Protein AF-A0A529M5C6-F1 (afdb_monomer_lite)

pLDDT: mean 85.35, std 12.16, range [55.44, 97.5]

Sequence (38 aa):
RQRAWLAPADAAMLIDEPDLSTLVKTLKLPQPLQVDQA

Foldseek 3Di:
DDDDDDQLLVVLVVDPDVVVSVCSNPDDDPDPPPPPDD

Structure (mmCIF, N/CA/C/O backbone):
data_AF-A0A529M5C6-F1
#
_entry.id   AF-A0A529M5C6-F1
#
loop_
_atom_site.group_PDB
_atom_site.id
_atom_site.type_symbol
_atom_site.label_atom_id
_atom_site.label_alt_id
_atom_site.label_comp_id
_atom_site.label_asym_id
_atom_site.label_entity_id
_atom_site.label_seq_id
_atom_site.pdbx_PDB_ins_code
_atom_site.Cartn_x
_atom_site.Cartn_y
_atom_site.Cartn_z
_atom_site.occupancy
_atom_site.B_iso_or_equiv
_atom_site.auth_seq_id
_atom_site.auth_comp_id
_atom_site.auth_asym_id
_atom_site.auth_atom_id
_atom_site.pdbx_PDB_model_num
ATOM 1 N N . ARG A 1 1 ? 13.392 16.859 -18.773 1.00 70.31 1 ARG A N 1
ATOM 2 C CA . ARG A 1 1 ? 13.062 15.458 -18.409 1.00 70.31 1 ARG A CA 1
ATOM 3 C C . ARG A 1 1 ? 11.971 15.491 -17.342 1.00 70.31 1 ARG A C 1
ATOM 5 O O . ARG A 1 1 ? 12.280 15.826 -16.208 1.00 70.31 1 ARG A O 1
ATOM 12 N N . GLN A 1 2 ? 10.710 15.239 -17.699 1.00 73.69 2 GLN A N 1
ATOM 13 C CA . GLN A 1 2 ? 9.632 15.104 -16.712 1.00 73.69 2 GLN A CA 1
ATOM 14 C C . GLN A 1 2 ? 9.741 13.720 -16.062 1.00 73.69 2 GLN A C 1
ATOM 16 O O . GLN A 1 2 ? 9.932 12.725 -16.760 1.00 73.69 2 GLN A O 1
ATOM 21 N N . ARG A 1 3 ? 9.701 13.657 -14.730 1.00 78.31 3 ARG A N 1
ATOM 22 C CA . ARG A 1 3 ? 9.612 12.386 -14.005 1.00 78.31 3 ARG A CA 1
ATOM 23 C C . ARG A 1 3 ? 8.130 12.072 -13.865 1.00 78.31 3 ARG A C 1
ATOM 25 O O . ARG A 1 3 ? 7.429 12.826 -13.202 1.00 78.31 3 ARG A O 1
ATOM 32 N N . ALA A 1 4 ? 7.673 10.992 -14.488 1.00 79.81 4 ALA A N 1
ATOM 33 C CA . ALA A 1 4 ? 6.367 10.431 -14.178 1.00 79.81 4 ALA A CA 1
ATOM 34 C C . ALA A 1 4 ? 6.457 9.788 -12.790 1.00 79.81 4 ALA A C 1
ATOM 36 O O . ALA A 1 4 ? 7.344 8.971 -12.543 1.00 79.81 4 ALA A O 1
ATOM 37 N N . TRP A 1 5 ? 5.610 10.230 -11.868 1.00 85.75 5 TRP A N 1
ATOM 38 C CA . TRP A 1 5 ? 5.491 9.635 -10.540 1.00 85.75 5 TRP A CA 1
ATOM 39 C C . TRP A 1 5 ? 4.349 8.620 -10.576 1.00 85.75 5 TRP A C 1
ATOM 41 O O . TRP A 1 5 ? 3.362 8.832 -11.280 1.00 85.75 5 TRP A O 1
ATOM 51 N N . LEU A 1 6 ? 4.504 7.516 -9.847 1.00 89.19 6 LEU A N 1
ATOM 52 C CA . LEU A 1 6 ? 3.458 6.505 -9.705 1.00 89.19 6 LEU A CA 1
ATOM 53 C C . LEU A 1 6 ? 2.345 7.018 -8.791 1.00 89.19 6 LEU A C 1
ATOM 55 O O . LEU A 1 6 ? 2.599 7.806 -7.874 1.00 89.19 6 LEU A O 1
ATOM 59 N N . ALA A 1 7 ? 1.121 6.540 -9.013 1.00 89.88 7 ALA A N 1
ATOM 60 C CA . ALA A 1 7 ? 0.053 6.748 -8.049 1.00 89.88 7 ALA A CA 1
ATOM 61 C C . ALA A 1 7 ? 0.386 6.005 -6.736 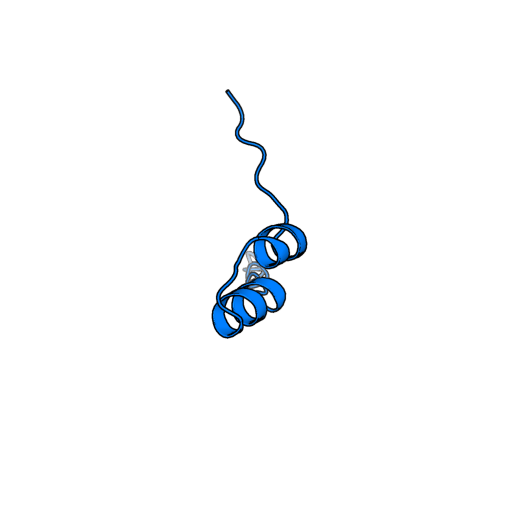1.00 89.88 7 ALA A C 1
ATOM 63 O O . ALA A 1 7 ? 1.054 4.969 -6.776 1.00 89.88 7 ALA A O 1
A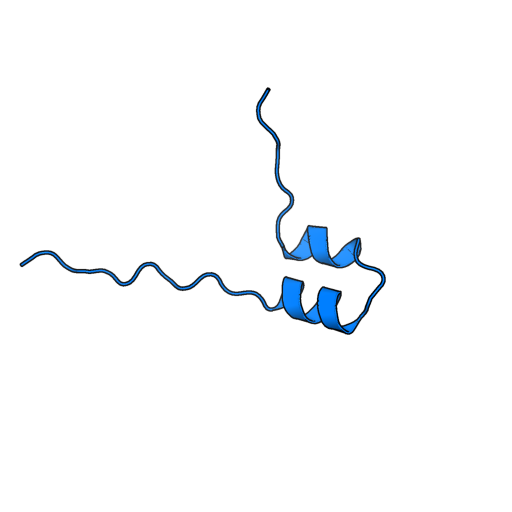TOM 64 N N . PRO A 1 8 ? -0.087 6.480 -5.567 1.00 91.38 8 PRO A N 1
ATOM 65 C CA . PRO A 1 8 ? 0.208 5.839 -4.281 1.00 91.38 8 PRO A CA 1
ATOM 66 C C . PRO A 1 8 ? -0.174 4.352 -4.225 1.00 91.38 8 PRO A C 1
ATOM 68 O O . PRO A 1 8 ? 0.560 3.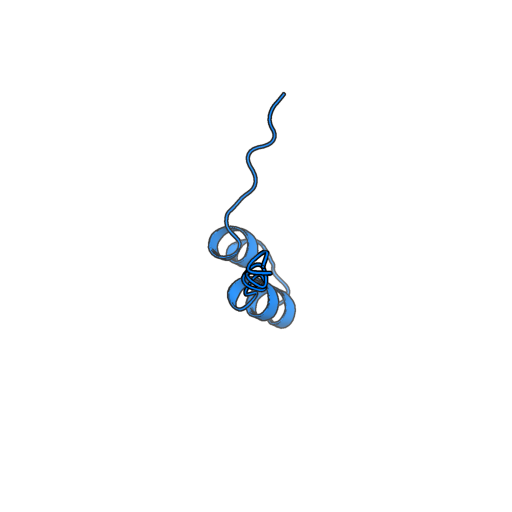548 -3.657 1.00 91.38 8 PRO A O 1
ATOM 71 N N . ALA A 1 9 ? -1.286 3.973 -4.864 1.00 91.75 9 ALA A N 1
ATOM 72 C CA . ALA A 1 9 ? -1.724 2.581 -4.944 1.00 91.75 9 ALA A CA 1
ATOM 73 C C . ALA A 1 9 ? -0.702 1.691 -5.673 1.00 91.75 9 ALA A C 1
ATOM 75 O O . ALA A 1 9 ? -0.354 0.623 -5.170 1.00 91.75 9 ALA A O 1
ATOM 76 N N . ASP A 1 10 ? -0.179 2.167 -6.805 1.00 94.25 10 ASP A N 1
ATOM 77 C CA . ASP A 1 10 ? 0.811 1.443 -7.606 1.00 94.25 10 ASP A CA 1
ATOM 78 C C . ASP A 1 10 ? 2.165 1.394 -6.892 1.00 94.25 10 ASP A C 1
ATOM 80 O O . ASP A 1 10 ? 2.818 0.354 -6.846 1.00 94.25 10 ASP A O 1
ATOM 84 N N . ALA A 1 11 ? 2.575 2.507 -6.279 1.00 93.25 11 ALA A N 1
ATOM 85 C CA . ALA A 1 11 ? 3.818 2.579 -5.520 1.00 93.25 11 ALA A CA 1
ATOM 86 C C . ALA A 1 11 ? 3.826 1.586 -4.347 1.00 93.25 11 ALA A C 1
ATOM 88 O O . ALA A 1 11 ? 4.834 0.929 -4.104 1.00 93.25 11 ALA A O 1
ATOM 89 N N . ALA A 1 12 ? 2.700 1.424 -3.651 1.00 95.06 12 ALA A N 1
ATOM 90 C CA . ALA A 1 12 ? 2.602 0.523 -2.510 1.00 95.06 12 ALA A CA 1
ATOM 91 C C . ALA A 1 12 ? 2.698 -0.967 -2.865 1.00 95.06 12 ALA A C 1
ATOM 93 O O . ALA A 1 12 ? 3.012 -1.772 -1.988 1.00 95.06 12 ALA A O 1
ATOM 94 N N . MET A 1 13 ? 2.434 -1.356 -4.117 1.00 95.44 13 MET A N 1
ATOM 95 C CA . MET A 1 13 ? 2.660 -2.732 -4.578 1.00 95.44 13 MET A CA 1
ATOM 96 C C . MET A 1 13 ? 4.149 -3.078 -4.680 1.00 95.44 13 MET A C 1
ATOM 98 O O . MET A 1 13 ? 4.493 -4.253 -4.713 1.00 95.44 13 MET A O 1
ATOM 102 N N . LEU A 1 14 ? 5.016 -2.064 -4.737 1.00 96.06 14 LEU A N 1
ATOM 103 C CA . LEU A 1 14 ? 6.466 -2.213 -4.864 1.00 96.06 14 LEU A CA 1
ATOM 104 C C . LEU A 1 14 ? 7.190 -2.129 -3.511 1.00 96.06 14 LEU A C 1
ATOM 106 O O . LEU A 1 14 ? 8.418 -2.121 -3.480 1.00 96.06 14 LEU A O 1
ATOM 110 N N . ILE A 1 15 ? 6.446 -2.005 -2.408 1.00 95.50 15 ILE A N 1
ATOM 111 C CA . ILE A 1 15 ? 6.993 -1.922 -1.054 1.00 95.50 15 ILE A CA 1
ATOM 112 C C . ILE A 1 15 ? 6.858 -3.295 -0.402 1.00 95.50 15 ILE A C 1
ATOM 114 O O . ILE A 1 15 ? 5.743 -3.764 -0.179 1.00 95.50 15 ILE A O 1
ATOM 118 N N . ASP A 1 16 ? 7.994 -3.902 -0.068 1.00 97.06 16 ASP A N 1
ATOM 119 C CA . ASP A 1 16 ? 8.041 -5.214 0.588 1.00 97.06 16 ASP A CA 1
ATOM 120 C C . ASP A 1 16 ? 7.648 -5.153 2.073 1.00 97.06 16 ASP A C 1
ATOM 122 O O . ASP A 1 16 ? 7.198 -6.143 2.646 1.00 97.06 16 ASP A O 1
ATOM 126 N N . GLU A 1 17 ? 7.812 -3.991 2.710 1.00 97.50 17 GLU A N 1
ATOM 127 C CA . GLU A 1 17 ? 7.453 -3.794 4.113 1.00 97.50 17 GLU A CA 1
ATOM 128 C C . GLU A 1 17 ? 5.927 -3.574 4.244 1.00 97.50 17 GLU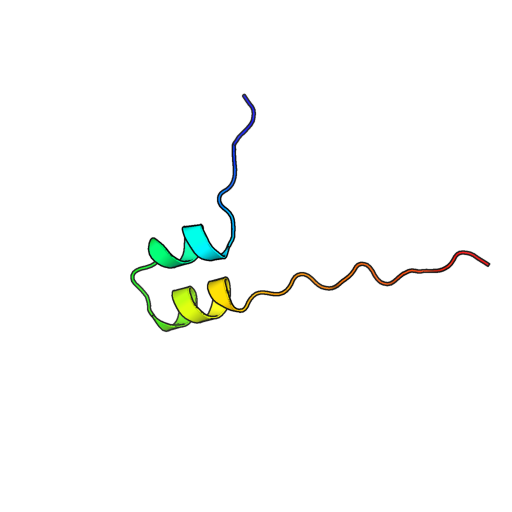 A C 1
ATOM 130 O O . GLU A 1 17 ? 5.387 -2.608 3.683 1.00 97.50 17 GLU A O 1
ATOM 135 N N . PRO A 1 18 ? 5.204 -4.482 4.927 1.00 94.75 18 PRO A N 1
ATOM 136 C CA . PRO A 1 18 ? 3.743 -4.510 4.912 1.00 94.75 18 PRO A CA 1
ATOM 137 C C . PRO A 1 18 ? 3.091 -3.277 5.549 1.00 94.75 18 PRO A C 1
ATOM 139 O O . PRO A 1 18 ? 2.064 -2.805 5.041 1.00 94.75 18 PRO A O 1
ATOM 142 N N . ASP A 1 19 ? 3.667 -2.727 6.617 1.00 96.69 19 ASP A N 1
ATOM 143 C CA . ASP A 1 19 ? 3.080 -1.591 7.326 1.00 96.69 19 ASP A CA 1
ATOM 144 C C . ASP A 1 19 ? 3.210 -0.306 6.498 1.00 96.69 19 ASP A C 1
ATOM 146 O O . ASP A 1 19 ? 2.245 0.446 6.344 1.00 96.69 19 ASP A O 1
ATOM 150 N N . LEU A 1 20 ? 4.357 -0.090 5.857 1.00 95.44 20 LEU A N 1
ATOM 151 C CA . LEU A 1 20 ? 4.609 1.008 4.930 1.00 95.44 20 LEU A CA 1
ATOM 152 C C . LEU A 1 20 ? 3.776 0.874 3.657 1.00 95.44 20 LEU A C 1
ATOM 154 O O . LEU A 1 20 ? 3.221 1.873 3.199 1.00 95.44 20 LEU A O 1
ATOM 158 N N . SER A 1 21 ? 3.625 -0.332 3.096 1.00 96.94 21 SER A N 1
ATOM 159 C CA . SER A 1 21 ? 2.706 -0.561 1.970 1.00 96.94 21 SER A CA 1
ATOM 160 C C . SER A 1 21 ? 1.284 -0.125 2.342 1.00 96.94 21 SER A C 1
ATOM 162 O O . SER A 1 21 ? 0.608 0.575 1.581 1.00 96.94 21 SER A O 1
ATOM 164 N N . THR A 1 22 ? 0.841 -0.483 3.547 1.00 96.00 22 THR A N 1
ATOM 165 C CA . THR A 1 22 ? -0.483 -0.125 4.067 1.00 96.00 22 THR A CA 1
ATOM 166 C C . THR A 1 22 ? -0.612 1.379 4.315 1.00 96.00 22 THR A C 1
ATOM 168 O O . THR A 1 22 ? -1.616 1.987 3.929 1.00 96.00 22 THR A O 1
ATOM 171 N N . LEU A 1 23 ? 0.414 2.012 4.884 1.00 95.44 23 LEU A N 1
ATOM 172 C CA . LEU A 1 23 ? 0.454 3.456 5.100 1.00 95.44 23 LEU A CA 1
ATOM 173 C C . LEU A 1 23 ? 0.346 4.219 3.776 1.00 95.44 23 LEU A C 1
ATOM 175 O O . LEU A 1 23 ? -0.471 5.127 3.646 1.00 95.44 23 LEU A 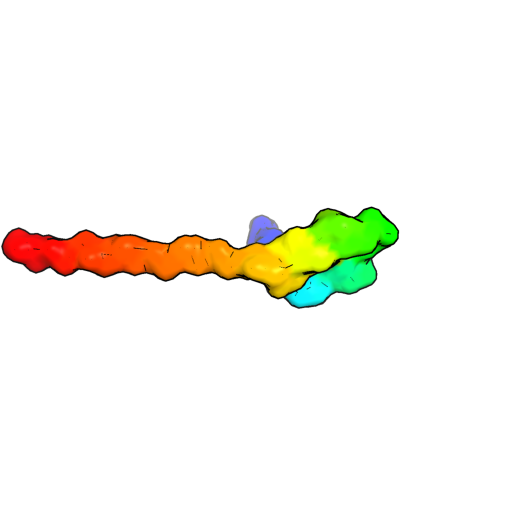O 1
ATOM 179 N N . VAL A 1 24 ? 1.122 3.824 2.766 1.00 94.69 24 VAL A N 1
ATOM 180 C CA . VAL A 1 24 ? 1.119 4.485 1.454 1.00 94.69 24 VAL A CA 1
ATOM 181 C C . VAL A 1 24 ? -0.215 4.282 0.725 1.00 94.69 24 VAL A C 1
ATOM 183 O O . VAL A 1 24 ? -0.722 5.231 0.129 1.00 94.69 24 VAL A O 1
ATOM 186 N N . LYS A 1 25 ? -0.846 3.101 0.824 1.00 94.06 25 LYS A N 1
ATOM 187 C CA . LYS A 1 25 ? -2.191 2.853 0.257 1.00 94.06 25 LYS A CA 1
ATOM 188 C C . LYS A 1 25 ? -3.276 3.724 0.879 1.00 94.06 25 LYS A C 1
ATOM 190 O O . LYS A 1 25 ? -4.235 4.084 0.201 1.00 94.06 25 LYS A O 1
ATOM 195 N N . THR A 1 26 ? -3.156 4.019 2.170 1.00 93.38 26 THR A N 1
ATOM 196 C CA . THR A 1 26 ? -4.168 4.764 2.934 1.00 93.38 26 THR A CA 1
ATOM 197 C C . THR A 1 26 ? -3.878 6.261 3.014 1.00 93.38 26 THR A C 1
ATOM 199 O O . THR A 1 26 ? -4.703 7.014 3.537 1.00 93.38 26 THR A O 1
ATOM 202 N N . LEU A 1 27 ? -2.746 6.706 2.460 1.00 90.19 27 LEU A N 1
ATOM 203 C CA . LEU A 1 27 ? -2.328 8.098 2.462 1.00 90.19 27 LEU A CA 1
ATOM 204 C C . LEU A 1 27 ? -3.327 8.959 1.684 1.00 90.19 27 LEU A C 1
ATOM 206 O O . LEU A 1 27 ? -3.414 8.915 0.456 1.00 90.19 27 LEU A O 1
ATOM 210 N N . LYS A 1 28 ? -4.065 9.790 2.415 1.00 86.75 28 LYS A N 1
ATOM 211 C CA . LYS A 1 28 ? -4.919 10.828 1.847 1.00 86.75 28 LYS A CA 1
ATOM 212 C C . LYS A 1 28 ? -4.188 12.149 1.955 1.00 86.75 28 LYS A C 1
ATOM 214 O O . LYS A 1 28 ? -3.812 12.564 3.051 1.00 86.75 28 LYS A O 1
ATOM 219 N N . LEU A 1 29 ? -3.998 12.809 0.818 1.00 81.81 29 LEU A N 1
ATOM 220 C CA . LEU A 1 29 ? -3.559 14.194 0.839 1.00 81.81 29 LEU A CA 1
ATOM 221 C C . LEU A 1 29 ? -4.647 15.015 1.536 1.00 81.81 29 LEU A C 1
ATOM 223 O O . LEU A 1 29 ? -5.831 14.805 1.245 1.00 81.81 29 LEU A O 1
ATOM 227 N N . PRO A 1 30 ? -4.280 15.922 2.454 1.00 81.12 30 PRO A N 1
ATOM 228 C CA . PRO A 1 30 ? -5.252 16.853 2.992 1.00 81.12 30 PRO A CA 1
ATOM 229 C C . PRO A 1 30 ? -5.882 17.591 1.810 1.00 81.12 30 PRO A C 1
ATOM 231 O O . PRO A 1 30 ? -5.160 18.069 0.927 1.00 81.12 30 PRO A O 1
ATOM 234 N N . GLN A 1 31 ? -7.218 17.655 1.759 1.00 78.50 31 GLN A N 1
ATOM 235 C CA . GLN A 1 31 ? -7.843 18.593 0.835 1.00 78.50 31 GLN A CA 1
ATOM 236 C C . GLN A 1 31 ? -7.256 19.971 1.145 1.00 78.50 31 GLN A C 1
ATOM 238 O O . GLN A 1 31 ? -7.119 20.305 2.329 1.00 78.50 31 GLN A O 1
ATOM 243 N N . PRO A 1 32 ? -6.875 20.757 0.122 1.00 74.38 32 PRO A N 1
ATOM 244 C CA . PRO A 1 32 ? -6.519 22.139 0.366 1.00 74.38 32 PRO A CA 1
ATOM 245 C C . PRO A 1 32 ? -7.687 22.746 1.137 1.00 74.38 32 PRO A C 1
ATOM 247 O O . PRO A 1 32 ? -8.826 22.688 0.671 1.00 74.38 32 PRO A O 1
ATOM 250 N N . LEU A 1 33 ? -7.417 23.236 2.351 1.00 69.12 33 LEU A N 1
ATOM 251 C CA . LEU A 1 33 ? -8.380 24.040 3.087 1.00 69.12 33 LEU A CA 1
ATOM 252 C C . LEU A 1 33 ? -8.782 25.140 2.109 1.00 69.12 33 LEU A C 1
ATOM 254 O O . LEU A 1 33 ? -7.925 25.933 1.712 1.00 69.12 33 LEU A O 1
ATOM 258 N N . GLN A 1 34 ? -10.034 25.125 1.644 1.00 66.19 34 GLN A N 1
ATOM 259 C CA . GLN A 1 34 ? -10.592 26.244 0.904 1.00 66.19 34 GLN A CA 1
ATOM 260 C C . GLN A 1 34 ? -10.593 27.407 1.887 1.00 66.19 34 GLN A C 1
ATOM 262 O O . GLN A 1 34 ? -11.505 27.584 2.687 1.00 66.19 34 GLN A O 1
ATOM 267 N N . VAL A 1 35 ? -9.488 28.143 1.901 1.00 67.50 35 VAL A N 1
ATOM 268 C CA . VAL A 1 35 ? -9.427 29.491 2.432 1.00 67.50 35 VAL A CA 1
ATOM 269 C C . VAL A 1 35 ? -10.231 30.326 1.449 1.00 67.50 35 VAL A C 1
ATOM 271 O O . VAL A 1 35 ? -9.680 30.924 0.528 1.00 67.50 35 VAL A O 1
ATOM 274 N N . ASP A 1 36 ? -11.556 30.254 1.579 1.00 63.47 36 ASP A N 1
ATOM 275 C CA . ASP A 1 36 ? -12.465 31.157 0.891 1.00 63.47 36 ASP A CA 1
ATOM 276 C C . ASP A 1 36 ? -12.030 32.577 1.267 1.00 63.47 36 ASP A C 1
ATOM 278 O O . ASP A 1 36 ? -12.109 32.994 2.426 1.00 63.47 36 ASP A O 1
ATOM 282 N N . GLN A 1 37 ? -11.452 33.275 0.289 1.00 57.41 37 GLN A N 1
ATOM 283 C CA . GLN A 1 37 ? -11.112 34.686 0.393 1.00 57.41 37 GLN A CA 1
ATOM 284 C C . GLN A 1 37 ? -12.416 35.471 0.523 1.00 57.41 37 GLN A C 1
ATOM 286 O O . GLN A 1 37 ? -13.232 35.472 -0.400 1.00 57.41 37 GLN A O 1
ATOM 291 N N . ALA A 1 38 ? -12.593 36.094 1.688 1.00 55.44 38 ALA A N 1
ATOM 292 C CA . ALA A 1 38 ? -13.563 37.156 1.924 1.00 55.44 38 ALA A CA 1
ATOM 293 C C . ALA A 1 38 ? -13.141 38.458 1.229 1.00 55.44 38 ALA A C 1
ATOM 295 O O . ALA A 1 38 ? -11.914 38.696 1.121 1.00 55.44 38 ALA A O 1
#

Secondary struct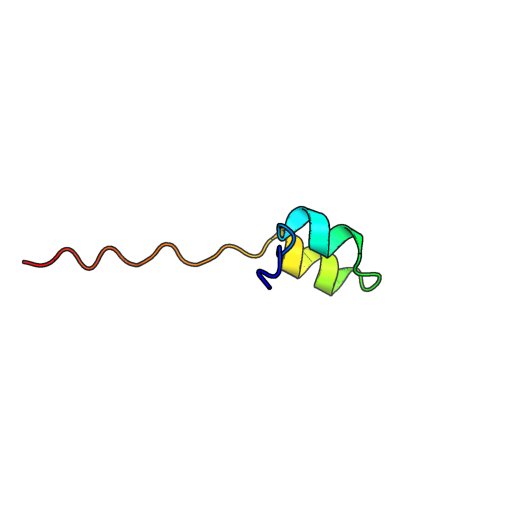ure (DSSP, 8-state):
---PPPPHHHHHTT--SHHHHHHHHH-PPPPP------

Radius of gyration: 14.67 Å; chains: 1; bounding box: 27×42×26 Å